Protein AF-A0A6J8A4T7-F1 (afdb_monomer)

Mean predicted aligned error: 8.92 Å

Foldseek 3Di:
DDPDDDPVVLVVADLPRLVVVCVVVVAASLVSNVSSCVNVPVVVLCVFPQNPFFLQNLLVLLCVQVVDPDPVSVLLSVLSNRNRPGSSSVSPDPALVSVCVRRHPDPVCSVSSRSSVVVVVVSRVVVVVVVPCDPPDDDDDD

Sequence (142 aa):
MFKYFDGEALFLYSDTGYRELESDLQIPIGLARKILLLRNYSEKYLKSRFQDWTTKTVGSFIRATVNISNEEIENICRLITEKYIDGIVFASYTNAKEMQNDIHERHEFGIIYRKVFARRDKLLEERFDHIQSGPENITRTD

Organism: Mytilus coruscus (NCBI:txid42192)

Secondary structure (DSSP, 8-state):
--S---TTGGGGS-TTTHHHHHHHHT--HHHHHHHHHHHTT-HHHHTSTTTT--HHHHHHHHHHHH----HHHHHHHHHHHHTT--HHHHHH-SSHHHHHHHH---GGGHHHHHHHHHHHHHHHHTTTTTTS----------

Solvent-accessible surface area (backbone atoms only — not comparable to full-atom values): 8301 Å² total; per-residue (Å²): 132,80,93,73,84,53,82,69,60,59,70,76,48,58,91,81,31,27,65,59,48,13,65,77,66,73,48,38,54,24,49,28,41,41,53,45,46,59,74,66,61,47,57,74,34,68,68,34,100,34,43,84,33,42,28,66,51,44,30,51,53,46,51,69,65,71,73,62,94,46,73,68,55,54,49,50,35,50,38,30,50,69,31,42,32,24,16,40,41,60,64,63,48,91,45,42,66,60,50,34,62,73,67,47,77,65,74,88,51,55,66,60,38,45,54,44,44,59,54,51,51,50,63,58,52,67,58,56,64,76,70,72,69,66,88,79,77,85,82,83,84,130

Structure (mmCIF, N/CA/C/O backbone):
data_AF-A0A6J8A4T7-F1
#
_entry.id   AF-A0A6J8A4T7-F1
#
loop_
_atom_site.group_PDB
_atom_site.id
_atom_site.type_symbol
_atom_site.label_atom_id
_atom_site.label_alt_id
_atom_site.label_comp_id
_atom_site.label_asym_id
_atom_site.label_entity_id
_atom_site.label_seq_id
_atom_site.pdbx_PDB_ins_code
_atom_site.Cartn_x
_atom_site.Cartn_y
_atom_site.Cartn_z
_atom_site.occupancy
_atom_site.B_iso_or_equiv
_atom_site.auth_seq_id
_atom_site.auth_comp_id
_atom_site.auth_asym_id
_atom_site.auth_atom_id
_atom_site.pdbx_PDB_model_num
ATOM 1 N N . MET A 1 1 ? 1.911 -1.725 -27.491 1.00 51.94 1 MET A N 1
ATOM 2 C CA . MET A 1 1 ? 1.843 -3.066 -26.872 1.00 51.94 1 MET A CA 1
ATOM 3 C C . MET A 1 1 ? 3.230 -3.685 -26.966 1.00 51.94 1 MET A C 1
ATOM 5 O O . MET A 1 1 ? 3.683 -3.949 -28.076 1.00 51.94 1 MET A O 1
ATOM 9 N N . PHE A 1 2 ? 3.943 -3.795 -25.841 1.00 52.25 2 PHE A N 1
ATOM 10 C CA . PHE A 1 2 ? 5.291 -4.371 -25.802 1.00 52.25 2 PHE A CA 1
ATOM 11 C C . PHE A 1 2 ? 5.222 -5.853 -26.192 1.00 52.25 2 PHE A C 1
ATOM 13 O O . PHE A 1 2 ? 4.446 -6.607 -25.614 1.00 52.25 2 PHE A O 1
ATOM 20 N N . LYS A 1 3 ? 5.995 -6.265 -27.206 1.00 54.56 3 LYS A N 1
ATOM 21 C CA . LYS A 1 3 ? 6.045 -7.668 -27.656 1.00 54.56 3 LYS A CA 1
ATOM 22 C C . LYS A 1 3 ? 6.801 -8.575 -26.676 1.00 54.56 3 LYS A C 1
ATOM 24 O O . LYS A 1 3 ? 6.543 -9.771 -26.677 1.00 54.56 3 LYS A O 1
ATOM 29 N N . TYR A 1 4 ? 7.671 -8.002 -25.840 1.00 62.84 4 TYR A N 1
ATOM 30 C CA . TYR A 1 4 ? 8.386 -8.663 -24.748 1.00 62.84 4 TYR A CA 1
ATOM 31 C C . TYR A 1 4 ? 8.640 -7.622 -23.651 1.00 62.84 4 TYR A C 1
ATOM 33 O O . TYR A 1 4 ? 9.153 -6.546 -23.950 1.00 62.84 4 TYR A O 1
ATOM 41 N N . PHE A 1 5 ? 8.219 -7.907 -22.419 1.00 71.56 5 PHE A N 1
ATOM 42 C CA . PHE A 1 5 ? 8.527 -7.089 -21.246 1.00 71.56 5 PHE A CA 1
ATOM 43 C C . PHE A 1 5 ? 9.571 -7.834 -20.420 1.00 71.56 5 PHE A C 1
ATOM 45 O O . PHE A 1 5 ? 9.295 -8.930 -19.929 1.00 71.56 5 PHE A O 1
ATOM 52 N N . ASP A 1 6 ? 10.769 -7.273 -20.312 1.00 78.00 6 ASP A N 1
ATOM 53 C CA . ASP A 1 6 ? 11.875 -7.828 -19.538 1.00 78.00 6 ASP A CA 1
ATOM 54 C C . ASP A 1 6 ? 12.305 -6.863 -18.420 1.00 78.00 6 ASP A C 1
ATOM 56 O O . ASP A 1 6 ? 11.689 -5.821 -18.185 1.00 78.00 6 ASP A O 1
ATOM 60 N N . GLY A 1 7 ? 13.350 -7.239 -17.679 1.00 77.50 7 GLY A N 1
ATOM 61 C CA . GLY A 1 7 ? 13.861 -6.424 -16.579 1.00 77.50 7 GLY A CA 1
ATOM 62 C C . GLY A 1 7 ? 14.422 -5.067 -17.018 1.00 77.50 7 GLY A C 1
ATOM 63 O O . GLY A 1 7 ? 14.436 -4.146 -16.206 1.00 77.50 7 GLY A O 1
ATOM 64 N N . GLU A 1 8 ? 14.845 -4.911 -18.275 1.00 84.00 8 GLU A N 1
ATOM 65 C CA . GLU A 1 8 ? 15.365 -3.641 -18.795 1.00 84.00 8 GLU A CA 1
ATOM 66 C C . GLU A 1 8 ? 14.228 -2.657 -19.077 1.00 84.00 8 GLU A C 1
ATOM 68 O O . GLU A 1 8 ? 14.338 -1.474 -18.748 1.00 84.00 8 GLU A O 1
ATOM 73 N N . ALA A 1 9 ? 13.089 -3.151 -19.577 1.00 85.62 9 ALA A N 1
ATOM 74 C CA . ALA A 1 9 ? 11.888 -2.343 -19.789 1.00 85.62 9 ALA A CA 1
ATOM 75 C C . ALA A 1 9 ? 11.393 -1.656 -18.500 1.00 85.62 9 ALA A C 1
ATOM 77 O O . ALA A 1 9 ? 10.792 -0.582 -18.562 1.00 85.62 9 ALA A O 1
ATOM 78 N N . LEU A 1 10 ? 11.702 -2.210 -17.319 1.00 85.38 10 LEU A N 1
ATOM 79 C CA . LEU A 1 10 ? 11.387 -1.575 -16.036 1.00 85.38 10 LEU A CA 1
ATOM 80 C C . LEU A 1 10 ? 12.069 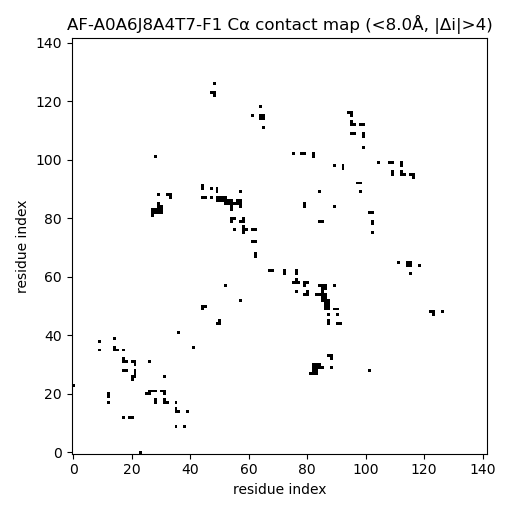-0.217 -15.855 1.00 85.38 10 LEU A C 1
ATOM 82 O O . LEU A 1 10 ? 11.518 0.623 -15.149 1.00 85.38 10 LEU A O 1
ATOM 86 N N . PHE A 1 11 ? 13.231 0.027 -16.464 1.00 88.19 11 PHE A N 1
ATOM 87 C CA . PHE A 1 11 ? 13.966 1.292 -16.338 1.00 88.19 11 PHE A CA 1
ATOM 88 C C . PHE A 1 11 ? 13.411 2.413 -17.228 1.00 88.19 11 PHE 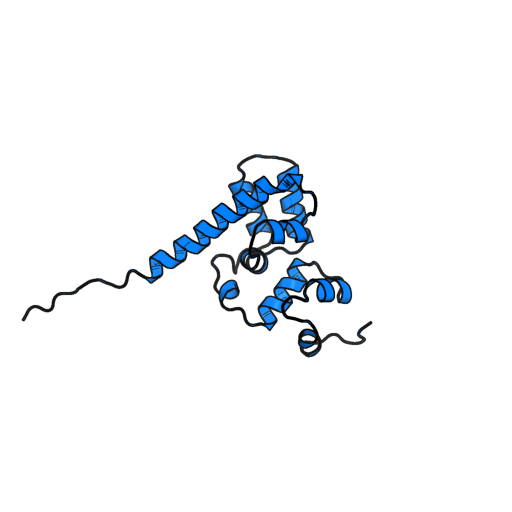A C 1
ATOM 90 O O . PHE A 1 11 ? 13.845 3.555 -17.106 1.00 88.19 11 PHE A O 1
ATOM 97 N N . LEU A 1 12 ? 12.422 2.113 -18.077 1.00 88.44 12 LEU A N 1
ATOM 98 C CA . LEU A 1 12 ? 11.690 3.124 -18.845 1.00 88.44 12 LEU A CA 1
ATOM 99 C C . LEU A 1 12 ? 10.686 3.901 -17.982 1.00 88.44 12 LEU A C 1
ATOM 101 O O . LEU A 1 12 ? 10.322 5.023 -18.325 1.00 88.44 12 LEU A O 1
ATOM 105 N N . TYR A 1 13 ? 10.253 3.327 -16.857 1.00 90.50 13 TYR A N 1
ATOM 106 C CA . TYR A 1 13 ? 9.326 3.975 -15.933 1.00 90.50 13 TYR A CA 1
ATOM 107 C C . TYR A 1 13 ? 10.079 4.870 -14.951 1.00 90.50 13 TYR A C 1
ATOM 109 O O . TYR A 1 13 ? 11.105 4.479 -14.390 1.00 90.50 13 TYR A O 1
ATOM 117 N N . SER A 1 14 ? 9.538 6.051 -14.660 1.00 90.50 14 SER A N 1
ATOM 118 C CA . SER A 1 14 ? 10.054 6.876 -13.562 1.00 90.50 14 SER A CA 1
ATOM 119 C C . SER A 1 14 ? 9.867 6.180 -12.206 1.00 90.50 14 SER A C 1
ATOM 121 O O . SER A 1 14 ? 9.065 5.257 -12.072 1.00 90.50 14 SER A O 1
ATOM 123 N N . ASP A 1 15 ? 10.578 6.625 -11.168 1.00 84.31 15 ASP A N 1
ATOM 124 C CA . ASP A 1 15 ? 10.451 6.079 -9.803 1.00 84.31 15 ASP A CA 1
ATOM 125 C C . ASP A 1 15 ? 9.022 6.143 -9.246 1.00 84.31 15 ASP A C 1
ATOM 127 O O . ASP A 1 15 ? 8.625 5.325 -8.417 1.00 84.31 15 ASP A O 1
ATOM 131 N N . THR A 1 16 ? 8.236 7.109 -9.717 1.00 86.25 16 THR A N 1
ATOM 132 C CA . THR A 1 16 ? 6.836 7.318 -9.339 1.00 86.25 16 THR A CA 1
ATOM 133 C C . THR A 1 16 ? 5.857 6.862 -10.425 1.00 86.25 16 THR A C 1
ATOM 135 O O . THR A 1 16 ? 4.646 6.991 -10.248 1.00 86.25 16 THR A O 1
ATOM 138 N N . GLY A 1 17 ? 6.352 6.267 -11.516 1.00 92.00 17 GLY A N 1
ATOM 139 C CA . GLY A 1 17 ? 5.595 5.827 -12.692 1.00 92.00 17 GLY A CA 1
ATOM 140 C C . GLY A 1 17 ? 4.791 4.539 -12.495 1.00 92.00 17 GLY A C 1
ATOM 141 O O . GLY A 1 17 ? 4.483 3.847 -13.461 1.00 92.00 17 GLY A O 1
ATOM 142 N N . TYR A 1 18 ? 4.437 4.178 -11.258 1.00 93.56 18 TYR A N 1
ATOM 143 C CA . TYR A 1 18 ? 3.741 2.917 -10.969 1.00 93.56 18 TYR A CA 1
ATOM 144 C C . TYR A 1 18 ? 2.333 2.858 -11.579 1.00 93.56 18 TYR A C 1
ATOM 146 O O . TYR A 1 18 ? 1.848 1.765 -11.837 1.00 93.56 18 TYR A O 1
ATOM 154 N N . ARG A 1 19 ? 1.677 3.999 -11.836 1.00 94.56 19 ARG A N 1
ATOM 155 C CA . ARG A 1 19 ? 0.363 4.044 -12.512 1.00 94.56 19 ARG A CA 1
ATOM 156 C C . ARG A 1 19 ? 0.467 3.762 -14.010 1.00 94.56 19 ARG A C 1
ATOM 158 O O . ARG A 1 19 ? -0.395 3.093 -14.568 1.00 94.56 19 ARG A O 1
ATOM 165 N N . GLU A 1 20 ? 1.533 4.239 -14.650 1.00 94.81 20 GLU A N 1
ATOM 166 C CA . GLU A 1 20 ? 1.835 3.908 -16.049 1.00 94.81 20 GLU A CA 1
ATOM 167 C C . GLU A 1 20 ? 2.146 2.415 -16.166 1.00 94.81 20 GLU A C 1
ATOM 169 O O . GLU A 1 20 ? 1.559 1.728 -16.993 1.00 94.81 20 GLU A O 1
ATOM 174 N N . LEU A 1 21 ? 2.968 1.889 -15.252 1.00 93.94 21 LEU A N 1
ATOM 175 C CA . LEU A 1 21 ? 3.278 0.462 -15.181 1.00 93.94 21 LEU A CA 1
ATOM 176 C C . LEU A 1 21 ? 2.029 -0.403 -14.921 1.00 93.94 21 LEU A C 1
ATOM 178 O O . LEU A 1 21 ? 1.860 -1.440 -15.559 1.00 93.94 21 LEU A O 1
ATOM 182 N N . GLU A 1 22 ? 1.150 0.019 -14.002 1.00 94.69 22 GLU A N 1
ATOM 183 C CA . GLU A 1 22 ? -0.150 -0.622 -13.739 1.00 94.69 22 GLU A CA 1
ATOM 184 C C . GLU A 1 22 ? -0.971 -0.733 -15.030 1.00 94.69 22 GLU A C 1
ATOM 186 O O . GLU A 1 22 ? -1.453 -1.814 -15.367 1.00 94.69 22 GLU A O 1
ATOM 191 N N . SER A 1 23 ? -1.083 0.374 -15.769 1.00 93.94 23 SER A N 1
ATOM 192 C CA . SER A 1 23 ? -1.834 0.451 -17.023 1.00 93.94 23 SER A CA 1
ATOM 193 C C . SER A 1 23 ? -1.204 -0.388 -18.135 1.00 93.94 23 SER A C 1
ATOM 195 O O . SER A 1 23 ? -1.906 -1.116 -18.835 1.00 93.94 23 SER A O 1
ATOM 197 N N . ASP A 1 24 ? 0.111 -0.318 -18.314 1.00 93.06 24 ASP A N 1
ATOM 198 C CA . ASP A 1 24 ? 0.794 -1.008 -19.408 1.00 93.06 24 ASP A CA 1
ATOM 199 C C . ASP A 1 24 ? 0.787 -2.5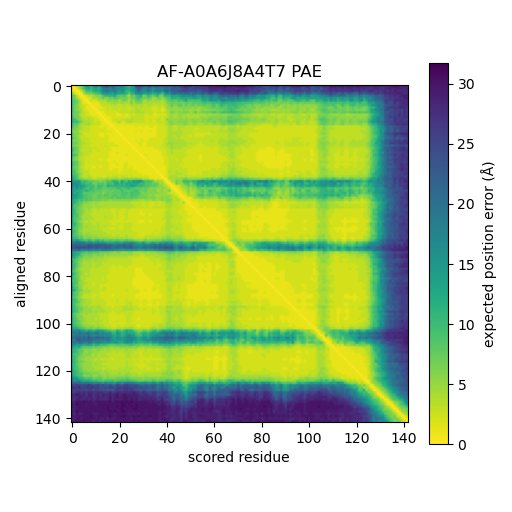28 -19.232 1.00 93.06 24 ASP A C 1
ATOM 201 O O . ASP A 1 24 ? 0.637 -3.266 -20.210 1.00 93.06 24 ASP A O 1
ATOM 205 N N . LEU A 1 25 ? 0.932 -2.996 -17.989 1.00 91.25 25 LEU A N 1
ATOM 206 C CA . LEU A 1 25 ? 1.003 -4.421 -17.665 1.00 91.25 25 LEU A CA 1
ATOM 207 C C . LEU A 1 25 ? -0.323 -5.024 -17.209 1.00 91.25 25 LEU A C 1
ATOM 209 O O . LEU A 1 25 ? -0.405 -6.245 -17.081 1.00 91.25 25 LEU A O 1
ATOM 213 N N . GLN A 1 26 ? -1.348 -4.202 -16.969 1.00 94.31 26 GLN A N 1
ATOM 214 C CA . GLN A 1 26 ? -2.652 -4.645 -16.465 1.00 94.31 26 GLN A CA 1
ATOM 215 C C . GLN A 1 26 ? -2.521 -5.451 -15.158 1.00 94.31 26 GLN A C 1
ATOM 217 O O . GLN A 1 26 ? -3.156 -6.488 -14.965 1.00 94.31 26 GLN A O 1
ATOM 222 N N . ILE A 1 27 ? -1.661 -4.973 -14.255 1.00 94.69 27 ILE A N 1
ATOM 223 C CA . ILE A 1 27 ? -1.410 -5.567 -12.932 1.00 94.69 27 ILE A CA 1
ATOM 224 C C . ILE A 1 27 ? -2.020 -4.704 -11.823 1.00 94.69 27 ILE A C 1
ATOM 226 O O . ILE A 1 27 ? -2.295 -3.535 -12.058 1.00 94.69 27 ILE A O 1
ATOM 230 N N . PRO A 1 28 ? -2.207 -5.214 -10.592 1.00 96.50 28 PRO A N 1
ATOM 231 C CA . PRO A 1 28 ? -2.668 -4.384 -9.481 1.00 96.50 28 PRO A CA 1
ATOM 232 C C . PRO A 1 28 ? -1.687 -3.255 -9.126 1.00 96.50 28 PRO A C 1
ATOM 234 O O . PRO A 1 28 ? -0.474 -3.473 -9.089 1.00 96.50 28 PRO A O 1
ATOM 237 N N . ILE A 1 29 ? -2.210 -2.080 -8.757 1.00 95.88 29 ILE A N 1
ATOM 238 C CA . ILE A 1 29 ? -1.402 -0.894 -8.411 1.00 95.88 29 ILE A CA 1
ATOM 239 C C . ILE A 1 29 ? -0.336 -1.149 -7.335 1.00 95.88 29 ILE A C 1
ATOM 241 O O . ILE A 1 29 ? 0.785 -0.649 -7.438 1.00 95.88 29 ILE A O 1
ATOM 245 N N . GLY A 1 30 ? -0.640 -1.962 -6.320 1.00 96.56 30 GLY A N 1
ATOM 246 C CA . GLY A 1 30 ? 0.317 -2.326 -5.280 1.00 96.56 30 GLY A CA 1
ATOM 247 C C . GLY A 1 30 ? 1.455 -3.185 -5.815 1.00 96.56 30 GLY A C 1
ATOM 248 O O . GLY A 1 30 ? 2.605 -2.987 -5.430 1.00 96.56 30 GLY A O 1
ATOM 249 N N . LEU A 1 31 ? 1.174 -4.076 -6.770 1.00 95.94 31 LEU A N 1
ATOM 250 C CA . LEU A 1 31 ? 2.212 -4.862 -7.429 1.00 95.94 31 LEU A CA 1
ATOM 251 C C . LEU A 1 31 ? 3.105 -3.968 -8.297 1.00 95.94 31 LEU A C 1
ATOM 253 O O . LEU A 1 31 ? 4.326 -4.083 -8.214 1.00 95.94 31 LEU A O 1
ATOM 257 N N . ALA A 1 32 ? 2.521 -3.031 -9.050 1.00 95.44 32 ALA A N 1
ATOM 258 C CA . ALA A 1 32 ? 3.281 -2.054 -9.829 1.00 95.44 32 ALA A CA 1
ATOM 259 C C . ALA A 1 32 ? 4.203 -1.203 -8.936 1.00 95.44 32 ALA A C 1
ATOM 261 O O . ALA A 1 32 ? 5.400 -1.088 -9.202 1.00 95.44 32 ALA A O 1
ATOM 262 N N . ARG A 1 33 ? 3.686 -0.687 -7.811 1.00 94.25 33 ARG A N 1
ATOM 263 C CA . ARG A 1 33 ? 4.500 0.009 -6.799 1.00 94.25 33 ARG A CA 1
ATOM 264 C C . ARG A 1 33 ? 5.628 -0.864 -6.278 1.00 94.25 33 ARG A C 1
ATOM 266 O O . ARG A 1 33 ? 6.772 -0.424 -6.243 1.00 94.25 33 ARG A O 1
ATOM 273 N N . LYS A 1 34 ? 5.319 -2.098 -5.873 1.00 93.75 34 LYS A N 1
ATOM 274 C CA . LYS A 1 34 ? 6.310 -3.027 -5.324 1.00 93.75 34 LYS A CA 1
ATOM 275 C C . LYS A 1 34 ? 7.447 -3.274 -6.308 1.00 93.75 34 LYS A C 1
ATOM 277 O O . LYS A 1 34 ? 8.603 -3.222 -5.904 1.00 93.75 34 LYS A O 1
ATOM 282 N N . ILE A 1 35 ? 7.132 -3.502 -7.581 1.00 93.00 35 ILE A N 1
ATOM 283 C CA . ILE A 1 35 ? 8.133 -3.705 -8.631 1.00 93.00 35 ILE A CA 1
ATOM 284 C C . ILE A 1 35 ? 9.090 -2.508 -8.701 1.00 93.00 35 ILE A C 1
ATOM 286 O O . ILE A 1 35 ? 10.303 -2.705 -8.645 1.00 93.00 35 ILE A O 1
ATOM 290 N N . LEU A 1 36 ? 8.571 -1.276 -8.743 1.00 91.94 36 LEU A N 1
ATOM 291 C CA . LEU A 1 36 ? 9.417 -0.078 -8.800 1.00 91.94 36 LEU A CA 1
ATOM 292 C C . LEU A 1 36 ? 10.222 0.147 -7.509 1.00 91.94 36 LEU A C 1
ATOM 294 O O . LEU A 1 36 ? 11.391 0.523 -7.570 1.00 91.94 36 LEU A O 1
ATOM 298 N N . LEU A 1 37 ? 9.649 -0.152 -6.339 1.00 90.44 37 LEU A N 1
ATOM 299 C CA . LEU A 1 37 ? 10.359 -0.076 -5.054 1.00 90.44 37 LEU A CA 1
ATOM 300 C C . LEU A 1 37 ? 11.538 -1.054 -4.979 1.00 90.44 37 LEU A C 1
ATOM 302 O O . LEU A 1 37 ? 12.598 -0.700 -4.458 1.00 90.44 37 LEU A O 1
ATOM 306 N N . LEU A 1 38 ? 11.349 -2.275 -5.491 1.00 88.94 38 LEU A N 1
ATOM 307 C CA . LEU A 1 38 ? 12.384 -3.307 -5.540 1.00 88.94 38 LEU A CA 1
ATOM 308 C C . LEU A 1 38 ? 13.459 -2.976 -6.577 1.00 88.94 38 LEU A C 1
ATOM 310 O O . LEU A 1 38 ? 14.641 -3.107 -6.269 1.00 88.94 38 LEU A O 1
ATOM 314 N N . ARG A 1 39 ? 13.066 -2.484 -7.760 1.00 89.44 39 ARG A N 1
ATOM 315 C CA . ARG A 1 39 ? 13.993 -1.996 -8.795 1.00 89.44 39 ARG A CA 1
ATOM 316 C C . ARG A 1 39 ? 14.923 -0.915 -8.245 1.00 89.44 39 ARG A C 1
ATOM 318 O O . ARG A 1 39 ? 16.120 -0.942 -8.501 1.00 89.44 39 ARG A O 1
ATOM 325 N N . ASN A 1 40 ? 14.374 0.011 -7.463 1.00 83.50 40 ASN A N 1
ATOM 326 C CA . ASN A 1 40 ? 15.118 1.136 -6.900 1.00 83.50 40 ASN A CA 1
ATOM 327 C C . ASN A 1 40 ? 15.926 0.781 -5.641 1.00 83.50 40 ASN A C 1
ATOM 329 O O . ASN A 1 40 ? 16.491 1.681 -5.023 1.00 83.50 40 ASN A O 1
ATOM 333 N N . TYR A 1 41 ? 15.959 -0.494 -5.228 1.00 73.44 41 TYR A N 1
ATOM 334 C CA . TYR A 1 41 ? 16.664 -0.964 -4.029 1.00 73.44 41 TYR A CA 1
ATOM 335 C C . TYR A 1 41 ? 16.400 -0.101 -2.789 1.00 73.44 41 TYR A C 1
ATOM 337 O O . TYR A 1 41 ? 17.316 0.240 -2.041 1.00 73.44 41 TYR A O 1
ATOM 345 N N . SER A 1 42 ? 15.141 0.274 -2.542 1.00 69.94 42 SER A N 1
ATOM 346 C CA . SER A 1 42 ? 14.826 1.088 -1.369 1.00 69.94 42 SER A CA 1
ATOM 347 C C . SER A 1 42 ? 14.939 0.249 -0.089 1.00 69.94 42 SER A C 1
ATOM 349 O O . SER A 1 42 ? 13.958 -0.306 0.419 1.00 69.94 42 SER A O 1
ATOM 351 N N . GLU A 1 43 ? 16.163 0.153 0.446 1.00 69.94 43 GLU A N 1
ATOM 352 C CA . GLU A 1 43 ? 16.495 -0.635 1.638 1.00 69.94 43 GLU A CA 1
ATOM 353 C C . GLU A 1 43 ? 15.613 -0.272 2.837 1.00 69.94 43 GLU A C 1
ATOM 355 O O . GLU A 1 43 ? 15.326 -1.121 3.678 1.00 69.94 43 GLU A O 1
ATOM 360 N N . LYS A 1 44 ? 15.137 0.978 2.892 1.00 71.31 44 LYS A N 1
ATOM 361 C CA . LYS A 1 44 ? 14.235 1.485 3.930 1.00 71.31 44 LYS A CA 1
ATOM 362 C C . LYS A 1 44 ? 12.973 0.626 4.079 1.00 71.31 44 LYS A C 1
ATOM 364 O O . LYS A 1 44 ? 12.557 0.354 5.204 1.00 71.31 44 LYS A O 1
ATOM 369 N N . TYR A 1 45 ? 12.364 0.201 2.971 1.00 71.75 45 TYR A N 1
ATOM 370 C CA . TYR A 1 45 ? 11.116 -0.574 2.998 1.00 71.75 45 TYR A CA 1
ATOM 371 C C . TYR A 1 45 ? 11.380 -2.074 3.067 1.00 71.75 45 TYR A C 1
ATOM 373 O O . TYR A 1 45 ? 10.668 -2.789 3.774 1.00 71.75 45 TYR A O 1
ATOM 381 N N . LEU A 1 46 ? 12.454 -2.518 2.409 1.00 70.56 46 LEU A N 1
ATOM 382 C CA . LEU A 1 46 ? 12.932 -3.896 2.455 1.00 70.56 46 LEU A CA 1
ATOM 383 C C . LEU A 1 46 ? 13.389 -4.329 3.838 1.00 70.56 46 LEU A C 1
ATOM 385 O O . LEU A 1 46 ? 13.275 -5.501 4.140 1.00 70.56 46 LEU A O 1
ATOM 389 N N . LYS A 1 47 ? 13.885 -3.405 4.664 1.00 75.50 47 LYS A N 1
ATOM 390 C CA . LYS A 1 47 ? 14.251 -3.672 6.056 1.00 75.50 47 LYS A CA 1
ATOM 391 C C . LYS A 1 47 ? 13.144 -3.282 7.024 1.00 75.50 47 LYS A C 1
ATOM 393 O O . LYS A 1 47 ? 13.394 -3.315 8.222 1.00 75.50 47 LYS A O 1
ATOM 398 N N . SER A 1 48 ? 11.967 -2.841 6.569 1.00 79.81 48 SER A N 1
ATOM 399 C CA . SER A 1 48 ? 10.908 -2.357 7.464 1.00 79.81 48 SER A CA 1
ATOM 400 C C . SER A 1 48 ? 10.329 -3.483 8.330 1.00 79.81 48 SER A C 1
ATOM 402 O O . SER A 1 48 ? 10.364 -4.654 7.960 1.00 79.81 48 SER A O 1
ATOM 404 N N . ARG A 1 49 ? 9.713 -3.133 9.469 1.00 85.62 49 ARG A N 1
ATOM 405 C CA . ARG A 1 49 ? 8.989 -4.099 10.327 1.00 85.62 49 ARG A CA 1
ATOM 406 C C . ARG A 1 49 ? 7.838 -4.805 9.592 1.00 85.62 49 ARG A C 1
ATOM 408 O O . ARG A 1 49 ? 7.325 -5.813 10.068 1.00 85.62 49 ARG A O 1
ATOM 415 N N . PHE A 1 50 ? 7.432 -4.263 8.447 1.00 90.50 50 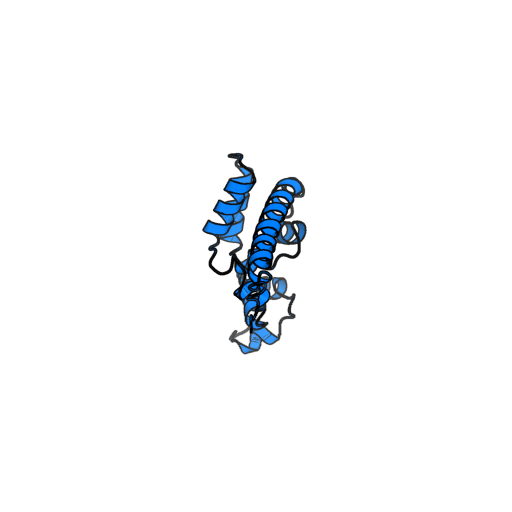PHE A N 1
ATOM 416 C CA . PHE A 1 50 ? 6.339 -4.759 7.630 1.00 90.50 50 PHE A CA 1
ATOM 417 C C . PHE A 1 50 ? 6.817 -5.616 6.451 1.00 90.50 50 PHE A C 1
ATOM 419 O O . PHE A 1 50 ? 5.967 -6.129 5.742 1.00 90.50 50 PHE A O 1
ATOM 426 N N . GLN A 1 51 ? 8.126 -5.801 6.225 1.00 89.69 51 GLN A N 1
ATOM 427 C CA . GLN A 1 51 ? 8.661 -6.460 5.017 1.00 89.69 51 GLN A CA 1
ATOM 428 C C . GLN A 1 51 ? 7.985 -7.816 4.698 1.00 89.69 51 GLN A C 1
ATOM 430 O O . GLN A 1 51 ? 7.703 -8.107 3.539 1.00 89.69 51 GLN A O 1
ATOM 435 N N . ASP A 1 52 ? 7.656 -8.597 5.736 1.00 92.69 52 ASP A N 1
ATOM 436 C CA . ASP A 1 52 ? 7.093 -9.951 5.631 1.00 92.69 52 ASP A CA 1
ATOM 437 C C . ASP A 1 52 ? 5.558 -9.974 5.738 1.00 92.69 52 ASP A C 1
ATOM 439 O O . ASP A 1 52 ? 4.929 -11.035 5.768 1.00 92.69 52 ASP A O 1
ATOM 443 N N . TRP A 1 53 ? 4.913 -8.809 5.839 1.00 96.12 53 TRP A N 1
ATOM 444 C CA . TRP A 1 53 ? 3.461 -8.748 5.940 1.00 96.12 53 TRP A CA 1
ATOM 445 C C . TRP A 1 53 ? 2.827 -9.033 4.585 1.00 96.12 53 TRP A C 1
ATOM 447 O O . TRP A 1 53 ? 3.035 -8.325 3.604 1.00 96.12 53 TRP A O 1
ATOM 457 N N . THR A 1 54 ? 1.971 -10.047 4.559 1.00 97.31 54 THR A N 1
ATOM 458 C CA . THR A 1 54 ? 1.099 -10.328 3.416 1.00 97.31 54 THR A CA 1
ATOM 459 C C . THR A 1 54 ? -0.041 -9.307 3.334 1.00 97.31 54 THR A C 1
ATOM 461 O O . THR A 1 54 ? -0.344 -8.626 4.317 1.00 97.31 54 THR A O 1
ATOM 464 N N . THR A 1 55 ? -0.759 -9.261 2.208 1.00 97.50 55 THR A N 1
ATOM 465 C CA . THR A 1 55 ? -2.012 -8.486 2.082 1.00 97.50 55 THR A CA 1
ATOM 466 C C . THR A 1 55 ? -3.022 -8.840 3.184 1.00 97.50 55 THR A C 1
ATOM 468 O O . THR A 1 55 ? -3.673 -7.961 3.749 1.00 97.50 55 THR A O 1
ATOM 471 N N . LYS A 1 56 ? -3.093 -10.121 3.578 1.00 96.88 56 LYS A N 1
ATOM 472 C CA . LYS A 1 56 ? -3.922 -10.590 4.702 1.00 96.88 56 LYS A CA 1
ATOM 473 C C . LYS A 1 56 ? -3.452 -10.013 6.035 1.00 96.88 56 LYS A C 1
ATOM 475 O O . LYS A 1 56 ? -4.281 -9.589 6.835 1.00 96.88 56 LYS A O 1
ATOM 480 N N . THR A 1 57 ? -2.140 -9.976 6.268 1.00 97.12 57 THR A N 1
ATOM 481 C CA . THR A 1 57 ? -1.549 -9.403 7.487 1.00 97.12 57 THR A CA 1
ATOM 482 C C . THR A 1 57 ? -1.856 -7.909 7.591 1.00 97.12 57 THR A C 1
ATOM 484 O O . THR A 1 57 ? -2.284 -7.453 8.651 1.00 97.12 57 THR A O 1
ATOM 487 N N . VAL A 1 58 ? -1.732 -7.163 6.486 1.00 96.56 58 VAL A N 1
ATOM 488 C CA . VAL A 1 58 ? -2.120 -5.743 6.418 1.00 96.56 58 VAL A CA 1
ATOM 489 C C . VAL A 1 58 ? -3.617 -5.573 6.708 1.00 96.56 58 VAL A C 1
ATOM 491 O O . VAL A 1 58 ? -3.989 -4.747 7.539 1.00 96.56 58 VAL A O 1
ATOM 494 N N . GLY A 1 59 ? -4.487 -6.389 6.106 1.00 94.75 59 GLY A N 1
ATOM 495 C CA . GLY A 1 59 ? -5.929 -6.354 6.384 1.00 94.75 59 GLY A CA 1
ATOM 496 C C . GLY A 1 59 ? -6.263 -6.615 7.859 1.00 94.75 59 GLY A C 1
ATOM 497 O O . GLY A 1 59 ? -7.017 -5.864 8.476 1.00 94.75 59 GLY A O 1
ATOM 498 N N . SER A 1 60 ? -5.649 -7.631 8.472 1.00 94.50 60 SER A N 1
ATOM 499 C CA . SER A 1 60 ? -5.803 -7.918 9.906 1.00 94.50 60 SER A CA 1
ATOM 500 C C . SER A 1 60 ? -5.323 -6.765 10.788 1.00 94.50 60 SER A C 1
ATOM 502 O O . SER A 1 60 ? -5.983 -6.433 11.773 1.00 94.50 60 SER A O 1
ATOM 504 N N . PHE A 1 61 ? -4.217 -6.112 10.419 1.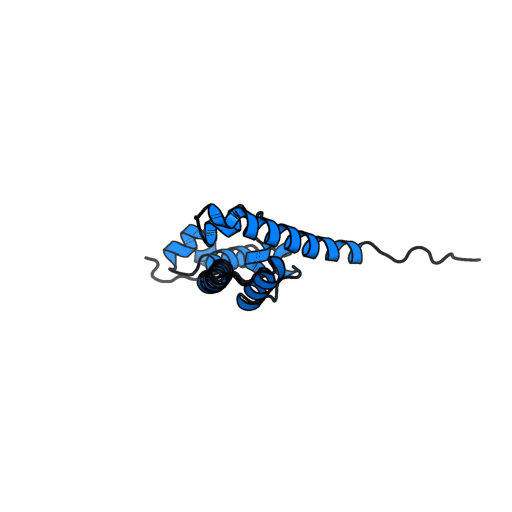00 94.88 61 PHE A N 1
ATOM 505 C CA . PHE A 1 61 ? -3.741 -4.916 11.108 1.00 94.88 61 PHE A CA 1
ATOM 506 C C . PHE A 1 61 ? -4.768 -3.780 11.054 1.00 94.88 61 PHE A C 1
ATOM 508 O O . PHE A 1 61 ? -5.027 -3.138 12.075 1.00 94.88 61 PHE A O 1
ATOM 515 N N . ILE A 1 62 ? -5.395 -3.549 9.897 1.00 92.62 62 ILE A N 1
ATOM 516 C CA . ILE A 1 62 ? -6.444 -2.534 9.771 1.00 92.62 62 ILE A CA 1
ATOM 517 C C . ILE A 1 62 ? -7.624 -2.875 10.670 1.00 92.62 62 ILE A C 1
ATOM 519 O O . ILE A 1 62 ? -7.961 -2.042 11.510 1.00 92.62 62 ILE A O 1
ATOM 523 N N . ARG A 1 63 ? -8.182 -4.093 10.587 1.00 91.69 63 ARG A N 1
ATOM 524 C CA . ARG A 1 63 ? -9.292 -4.540 11.456 1.00 91.69 63 ARG A CA 1
ATOM 525 C C . ARG A 1 63 ? -8.994 -4.294 12.933 1.00 91.69 63 ARG A C 1
ATOM 527 O O . ARG A 1 63 ? -9.783 -3.667 13.638 1.00 91.69 63 ARG A O 1
ATOM 534 N N . ALA A 1 64 ? -7.809 -4.708 13.376 1.00 91.19 64 ALA A N 1
ATOM 535 C CA . ALA A 1 64 ? -7.371 -4.550 14.757 1.00 91.19 64 ALA A CA 1
ATOM 536 C C . ALA A 1 64 ? -7.162 -3.085 15.177 1.00 91.19 64 ALA A C 1
ATOM 538 O O . ALA A 1 64 ? -7.061 -2.805 16.368 1.00 91.19 64 ALA A O 1
ATOM 539 N N . THR A 1 65 ? -7.010 -2.151 14.236 1.00 91.19 65 THR A N 1
ATOM 540 C CA . THR A 1 65 ? -6.735 -0.734 14.533 1.00 91.19 65 THR A CA 1
ATOM 541 C C . THR A 1 65 ? -8.000 0.076 14.731 1.00 91.19 65 THR A C 1
ATOM 543 O O . THR A 1 65 ? -8.041 0.964 15.579 1.00 91.19 65 THR A O 1
ATOM 546 N N . VAL A 1 66 ? -9.038 -0.214 13.957 1.00 85.44 66 VAL A N 1
ATOM 547 C CA . VAL A 1 66 ? -10.295 0.533 14.034 1.00 85.44 66 VAL A CA 1
ATOM 548 C C . VAL A 1 66 ? -11.276 -0.042 15.051 1.00 85.44 66 VAL A C 1
ATOM 550 O O . VAL A 1 66 ? -12.160 0.697 15.468 1.00 85.44 66 VAL A O 1
ATOM 553 N N . ASN A 1 67 ? -11.072 -1.286 15.508 1.00 70.69 67 ASN A N 1
ATOM 554 C CA . ASN A 1 67 ? -11.805 -1.942 16.603 1.00 70.69 67 ASN A CA 1
ATOM 555 C C . ASN A 1 67 ? -13.341 -1.838 16.495 1.00 70.69 67 ASN A C 1
ATOM 557 O O . ASN A 1 67 ? -14.042 -1.660 17.489 1.00 70.69 67 ASN A O 1
ATOM 561 N N . ILE A 1 68 ? -13.856 -1.909 15.267 1.00 66.25 68 ILE A N 1
ATOM 562 C CA . ILE A 1 68 ? -15.284 -1.931 14.946 1.00 66.25 68 ILE A CA 1
ATOM 563 C C . ILE A 1 68 ? -15.460 -3.024 13.888 1.00 66.25 68 ILE A C 1
ATOM 565 O O . ILE A 1 68 ? -14.657 -3.111 12.964 1.00 66.25 68 ILE A O 1
ATOM 569 N N . SER A 1 69 ? -16.476 -3.875 14.023 1.00 63.94 69 SER A N 1
ATOM 570 C CA . SER A 1 69 ? -16.897 -4.755 12.928 1.00 63.94 69 SER A CA 1
ATOM 571 C C . SER A 1 69 ? -17.829 -3.948 12.031 1.00 63.94 69 SER A C 1
ATOM 573 O O . SER A 1 69 ? -18.937 -3.612 12.444 1.00 63.94 69 SER A O 1
ATOM 575 N N . ASN A 1 70 ? -17.347 -3.546 10.858 1.00 75.56 70 ASN A N 1
ATOM 576 C CA . ASN A 1 70 ? -18.083 -2.706 9.918 1.00 75.56 70 ASN A CA 1
ATOM 577 C C . ASN A 1 70 ? -17.863 -3.247 8.502 1.00 75.56 70 ASN A C 1
ATOM 579 O O . ASN A 1 70 ? -16.729 -3.554 8.128 1.00 75.56 70 ASN A O 1
ATOM 583 N N . GLU A 1 71 ? -18.937 -3.338 7.722 1.00 84.88 71 GLU A N 1
ATOM 584 C CA . GLU A 1 71 ? -18.916 -3.684 6.297 1.00 84.88 71 GLU A CA 1
ATOM 585 C C . GLU A 1 71 ? -17.885 -2.846 5.523 1.00 84.88 71 GLU A C 1
ATOM 587 O O . GLU A 1 71 ? -17.176 -3.352 4.655 1.00 84.88 71 GLU A O 1
ATOM 592 N N . GLU A 1 72 ? -17.707 -1.586 5.917 1.00 82.62 72 GLU A N 1
ATOM 593 C CA . GLU A 1 72 ? -16.704 -0.681 5.357 1.00 82.62 72 GLU A CA 1
ATOM 594 C C . GLU A 1 72 ? -15.268 -1.189 5.546 1.00 82.62 72 GLU A C 1
ATOM 596 O O . GLU A 1 72 ? -14.436 -1.090 4.642 1.00 82.62 72 GLU A O 1
ATOM 601 N N . ILE A 1 73 ? -14.958 -1.759 6.711 1.00 88.31 73 ILE A N 1
ATOM 602 C CA . ILE A 1 73 ? -13.622 -2.277 7.025 1.00 88.31 73 ILE A CA 1
ATOM 603 C C . ILE A 1 73 ? -13.366 -3.555 6.240 1.00 88.31 73 ILE A C 1
ATOM 605 O O . ILE A 1 73 ? -12.266 -3.743 5.716 1.00 88.31 73 ILE A O 1
ATOM 609 N N . GLU A 1 74 ? -14.378 -4.410 6.122 1.00 90.25 74 GLU A N 1
ATOM 610 C CA . GLU A 1 74 ? -14.293 -5.607 5.290 1.00 90.25 74 GLU A CA 1
ATOM 611 C C . GLU A 1 74 ? -14.095 -5.242 3.818 1.00 90.25 74 GLU A C 1
ATOM 613 O O . GLU A 1 74 ? -13.242 -5.831 3.150 1.00 90.25 74 GLU A O 1
ATOM 618 N N . ASN A 1 75 ? -14.774 -4.200 3.333 1.00 88.88 75 ASN A N 1
ATOM 619 C CA . ASN A 1 75 ? -14.557 -3.671 1.993 1.00 88.88 75 ASN A CA 1
ATOM 620 C C . ASN A 1 75 ? -13.123 -3.146 1.800 1.00 88.88 75 ASN A C 1
ATOM 622 O O . ASN A 1 75 ? -12.481 -3.480 0.806 1.00 88.88 75 ASN A O 1
ATOM 626 N N . ILE A 1 76 ? -12.573 -2.395 2.762 1.00 90.69 76 ILE A N 1
ATOM 627 C CA . ILE A 1 76 ? -11.169 -1.950 2.722 1.00 90.69 76 ILE A CA 1
ATOM 628 C C . ILE A 1 76 ? -10.213 -3.153 2.700 1.00 90.69 76 ILE A C 1
ATOM 630 O O . ILE A 1 76 ? -9.283 -3.186 1.896 1.00 90.69 76 ILE A O 1
ATOM 634 N N . CYS A 1 77 ? -10.443 -4.169 3.534 1.00 92.06 77 CYS A N 1
ATOM 635 C CA . CYS A 1 77 ? -9.604 -5.371 3.584 1.00 92.06 77 CYS A CA 1
ATOM 636 C C . CYS A 1 77 ? -9.662 -6.185 2.282 1.00 92.06 77 CYS A C 1
ATOM 638 O O . CYS A 1 77 ? -8.641 -6.721 1.834 1.00 92.06 77 CYS A O 1
ATOM 640 N N . ARG A 1 78 ? -10.838 -6.252 1.649 1.00 93.94 78 ARG A N 1
ATOM 641 C CA . ARG A 1 78 ? -11.012 -6.833 0.315 1.00 93.94 78 ARG A CA 1
ATOM 642 C C . ARG A 1 78 ? -10.198 -6.055 -0.720 1.00 93.94 78 ARG A C 1
ATOM 644 O O . ARG A 1 78 ? -9.387 -6.656 -1.420 1.00 93.94 78 ARG A O 1
ATOM 651 N N . LEU A 1 79 ? -10.333 -4.728 -0.754 1.00 93.69 79 LEU A N 1
ATOM 652 C CA . LEU A 1 79 ? -9.612 -3.871 -1.701 1.00 93.69 79 LEU A CA 1
ATOM 653 C C . LEU A 1 79 ? -8.089 -3.935 -1.517 1.00 93.69 79 LEU A C 1
ATOM 655 O O . LEU A 1 79 ? -7.362 -3.936 -2.501 1.00 93.69 79 LEU A O 1
ATOM 659 N N . ILE A 1 80 ? -7.585 -4.066 -0.288 1.00 95.12 80 ILE A N 1
ATOM 660 C CA . ILE A 1 80 ? -6.154 -4.302 -0.006 1.00 95.12 80 ILE A CA 1
ATOM 661 C C . ILE A 1 80 ? -5.647 -5.567 -0.684 1.00 95.12 80 ILE A C 1
ATOM 663 O O . ILE A 1 80 ? -4.541 -5.588 -1.223 1.00 95.12 80 ILE A O 1
ATOM 667 N N . THR A 1 81 ? -6.460 -6.620 -0.667 1.00 95.81 81 THR A N 1
ATOM 668 C CA . THR A 1 81 ? -6.120 -7.886 -1.314 1.00 95.81 81 THR A CA 1
ATOM 669 C C . THR A 1 81 ? -6.151 -7.735 -2.833 1.00 95.81 81 THR A C 1
ATOM 671 O O . THR A 1 81 ? -5.188 -8.111 -3.495 1.00 95.81 81 THR A O 1
ATOM 674 N N . GLU A 1 82 ? -7.204 -7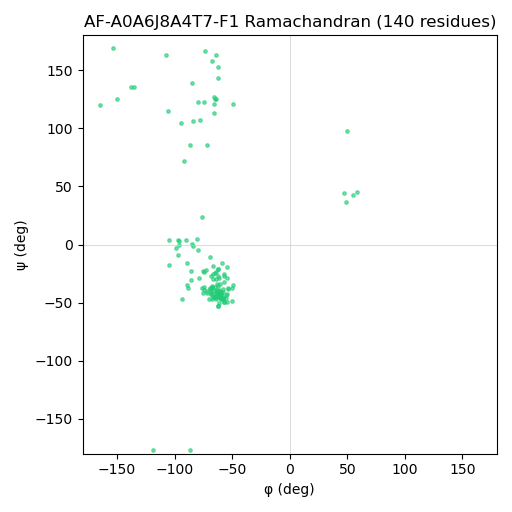.124 -3.380 1.00 95.56 82 GLU A N 1
ATOM 675 C CA . GLU A 1 82 ? -7.374 -6.904 -4.825 1.00 95.56 82 GLU A CA 1
ATOM 676 C C . GLU A 1 82 ? -6.305 -5.984 -5.419 1.00 95.56 82 GLU A C 1
ATOM 678 O O . GLU A 1 82 ? -5.806 -6.229 -6.514 1.00 95.56 82 GLU A O 1
ATOM 683 N N . LYS A 1 83 ? -5.917 -4.939 -4.683 1.00 96.19 83 LYS A N 1
ATOM 684 C CA . LYS A 1 83 ? -4.891 -3.975 -5.088 1.00 96.19 83 LYS A CA 1
ATOM 685 C C . LYS A 1 83 ? -3.468 -4.427 -4.764 1.00 96.19 83 LYS A C 1
ATOM 687 O O . LYS A 1 83 ? -2.534 -3.707 -5.098 1.00 96.19 83 LYS A O 1
ATOM 692 N N . TYR A 1 84 ? -3.285 -5.608 -4.171 1.00 97.31 84 TYR A N 1
ATOM 693 C CA . TYR A 1 84 ? -1.981 -6.164 -3.798 1.00 97.31 84 TYR A CA 1
ATOM 694 C C . TYR A 1 84 ? -1.181 -5.258 -2.839 1.00 97.31 84 TYR A C 1
ATOM 696 O O . TYR A 1 84 ? 0.010 -5.009 -3.017 1.00 97.31 84 TYR A O 1
ATOM 704 N N . ILE A 1 85 ? -1.845 -4.735 -1.806 1.00 97.12 85 ILE A N 1
ATOM 705 C CA . ILE A 1 85 ? -1.208 -3.889 -0.791 1.00 97.12 85 ILE A CA 1
ATOM 706 C C . ILE A 1 85 ? -0.619 -4.774 0.312 1.00 97.12 85 ILE A C 1
ATOM 708 O O . ILE A 1 85 ? -1.271 -5.078 1.312 1.00 97.12 85 ILE A O 1
ATOM 712 N N . ASP A 1 86 ? 0.608 -5.244 0.098 1.00 96.50 86 ASP A N 1
ATOM 713 C CA . ASP A 1 86 ? 1.384 -5.969 1.105 1.00 96.50 86 ASP A CA 1
ATOM 714 C C . ASP A 1 86 ? 2.173 -5.014 2.012 1.00 96.50 86 ASP A C 1
ATOM 716 O O . ASP A 1 86 ? 2.057 -3.794 1.914 1.00 96.50 86 ASP A O 1
ATOM 720 N N . GLY A 1 87 ? 2.963 -5.557 2.932 1.00 95.38 87 GLY A N 1
ATOM 721 C CA . GLY A 1 87 ? 3.698 -4.761 3.902 1.00 95.38 87 GLY A CA 1
ATOM 722 C C . GLY A 1 87 ? 4.746 -3.817 3.323 1.00 95.38 87 GLY A C 1
ATOM 723 O O . GLY A 1 87 ? 4.913 -2.720 3.851 1.00 95.38 87 GLY A O 1
ATOM 724 N N . ILE A 1 88 ? 5.411 -4.190 2.225 1.00 93.62 88 ILE A N 1
ATOM 725 C CA . ILE A 1 88 ? 6.390 -3.322 1.553 1.00 93.62 88 ILE A CA 1
ATOM 726 C C . ILE A 1 88 ? 5.660 -2.127 0.940 1.00 93.62 88 ILE A C 1
ATOM 728 O O . ILE A 1 88 ? 6.059 -0.980 1.146 1.00 93.62 88 ILE A O 1
ATOM 732 N N . VAL A 1 89 ? 4.554 -2.386 0.238 1.00 95.12 89 VAL A N 1
ATOM 733 C CA . VAL A 1 89 ? 3.720 -1.330 -0.351 1.00 95.12 89 VAL A CA 1
ATOM 734 C C . VAL A 1 89 ? 3.122 -0.454 0.750 1.00 95.12 89 VAL A C 1
ATOM 736 O O . VAL A 1 89 ? 3.207 0.770 0.684 1.00 95.12 89 VAL A O 1
ATOM 739 N N . PHE A 1 90 ? 2.596 -1.063 1.811 1.00 95.31 90 PHE A N 1
ATOM 740 C CA . PHE A 1 90 ? 2.018 -0.365 2.955 1.00 95.31 90 PHE A CA 1
ATOM 741 C C . PHE A 1 90 ? 3.025 0.558 3.663 1.00 95.31 90 PHE A C 1
ATOM 743 O O . PHE A 1 90 ? 2.693 1.694 4.019 1.00 95.31 90 PHE A O 1
ATOM 750 N N . ALA A 1 91 ? 4.265 0.092 3.831 1.00 92.19 91 ALA A N 1
ATOM 751 C CA . ALA A 1 91 ? 5.364 0.872 4.393 1.00 92.19 91 ALA A CA 1
ATOM 752 C C . ALA A 1 91 ? 5.785 2.041 3.490 1.00 92.19 91 ALA A C 1
ATOM 754 O O . ALA A 1 91 ? 6.264 3.055 3.996 1.00 92.19 91 ALA A O 1
ATOM 755 N N . SER A 1 92 ? 5.620 1.895 2.171 1.00 91.38 92 SER A N 1
ATOM 756 C CA . SER A 1 92 ? 6.034 2.896 1.182 1.00 91.38 92 SER A CA 1
ATOM 757 C C . SER A 1 92 ? 5.136 4.126 1.116 1.00 91.38 92 SER A C 1
ATOM 759 O O . SER A 1 92 ? 5.596 5.186 0.698 1.00 91.38 92 SER A O 1
ATOM 761 N N . TYR A 1 93 ? 3.874 4.013 1.541 1.00 92.94 93 TYR A N 1
ATOM 762 C CA . TYR A 1 93 ? 2.955 5.144 1.516 1.00 92.94 93 TYR A CA 1
ATOM 763 C C . TYR A 1 93 ? 3.433 6.259 2.443 1.00 92.94 93 TYR A C 1
ATOM 765 O O . TYR A 1 93 ? 3.595 6.062 3.650 1.00 92.94 93 TYR A O 1
ATOM 773 N N . THR A 1 94 ? 3.569 7.464 1.902 1.00 90.38 94 THR A N 1
ATOM 774 C CA . THR A 1 94 ? 4.015 8.634 2.663 1.00 90.38 94 THR A CA 1
ATOM 775 C C . THR A 1 94 ? 2.957 9.055 3.673 1.00 90.38 94 THR A C 1
ATOM 777 O O . THR A 1 94 ? 3.274 9.450 4.791 1.00 90.38 94 THR A O 1
ATOM 780 N N . ASN A 1 95 ? 1.682 8.970 3.293 1.00 91.88 95 ASN A N 1
ATOM 781 C CA . ASN A 1 95 ? 0.573 9.392 4.137 1.00 91.88 95 ASN A CA 1
ATOM 782 C C . ASN A 1 95 ? -0.730 8.650 3.807 1.00 91.88 95 ASN A C 1
ATOM 784 O O . ASN A 1 95 ? -0.862 7.969 2.789 1.00 91.88 95 ASN A O 1
ATOM 788 N N . ALA A 1 96 ? -1.709 8.832 4.691 1.00 91.94 96 ALA A N 1
ATOM 789 C CA . ALA A 1 96 ? -3.002 8.165 4.618 1.00 91.94 96 ALA A CA 1
ATOM 790 C C . ALA A 1 96 ? -3.772 8.482 3.325 1.00 91.94 96 ALA A C 1
ATOM 792 O O . ALA A 1 96 ? -4.468 7.619 2.799 1.00 91.94 96 ALA A O 1
ATOM 793 N N . LYS A 1 97 ? -3.624 9.708 2.802 1.00 91.69 97 LYS A N 1
ATOM 794 C CA . LYS A 1 97 ? -4.285 10.157 1.570 1.00 91.69 97 LYS A CA 1
ATOM 795 C C . LYS A 1 97 ? -3.740 9.422 0.348 1.00 91.69 97 LYS A C 1
ATOM 797 O O . LYS A 1 97 ? -4.498 9.090 -0.551 1.00 91.69 97 LYS A O 1
ATOM 802 N N . GLU A 1 98 ? -2.443 9.144 0.324 1.00 91.94 98 GLU A N 1
ATOM 803 C CA . GLU A 1 98 ? -1.815 8.399 -0.762 1.00 91.94 98 GLU A CA 1
ATOM 804 C C . GLU A 1 98 ? -2.347 6.960 -0.842 1.00 91.94 98 GLU A C 1
ATOM 806 O O . GLU A 1 98 ? -2.764 6.520 -1.910 1.00 91.94 98 GLU A O 1
ATOM 811 N N . MET A 1 99 ? -2.423 6.263 0.298 1.00 93.19 99 MET A N 1
ATOM 812 C CA . MET A 1 99 ? -3.027 4.925 0.360 1.00 93.19 99 MET A CA 1
ATOM 813 C C . MET A 1 99 ? -4.515 4.963 0.009 1.00 93.19 99 MET A C 1
ATOM 815 O O . MET A 1 99 ? -4.998 4.107 -0.727 1.00 93.19 99 MET A O 1
ATOM 819 N N . GLN A 1 100 ? -5.239 5.972 0.499 1.00 91.62 100 GLN A N 1
ATOM 820 C CA . GLN A 1 100 ? -6.643 6.162 0.159 1.00 91.62 100 GLN A CA 1
ATOM 821 C C . GLN A 1 100 ? -6.834 6.311 -1.355 1.00 91.62 100 GLN A C 1
ATOM 823 O O . GLN A 1 100 ? -7.660 5.609 -1.915 1.00 91.62 100 GLN A O 1
ATOM 828 N N . ASN A 1 101 ? -6.042 7.139 -2.038 1.00 90.81 101 ASN A N 1
ATOM 829 C CA . ASN A 1 101 ? -6.165 7.344 -3.486 1.00 90.81 101 ASN A CA 1
ATOM 830 C C . ASN A 1 101 ? -5.912 6.073 -4.317 1.00 90.81 101 ASN A C 1
ATOM 832 O O . ASN A 1 101 ? -6.417 5.960 -5.431 1.00 90.81 101 ASN A O 1
ATOM 836 N N . ASP A 1 102 ? -5.119 5.130 -3.813 1.00 90.56 102 ASP A N 1
ATOM 837 C CA . ASP A 1 102 ? -4.835 3.872 -4.513 1.00 90.56 102 ASP A CA 1
ATOM 838 C C . ASP A 1 102 ? -5.887 2.786 -4.254 1.00 90.56 102 ASP A C 1
ATOM 840 O O . ASP A 1 102 ? -6.125 1.923 -5.104 1.00 90.56 102 ASP A O 1
ATOM 844 N N . ILE A 1 103 ? -6.508 2.809 -3.073 1.00 86.88 103 ILE A N 1
ATOM 845 C CA . ILE A 1 103 ? -7.479 1.798 -2.648 1.00 86.88 103 ILE A CA 1
ATOM 846 C C . ILE A 1 103 ? -8.901 2.246 -2.981 1.00 86.88 103 ILE A C 1
ATOM 848 O O . ILE A 1 103 ? -9.685 1.456 -3.507 1.00 86.88 103 ILE A O 1
ATOM 852 N N . HIS A 1 104 ? -9.250 3.497 -2.665 1.00 79.31 104 HIS A N 1
ATOM 853 C CA . HIS A 1 104 ? -10.587 4.038 -2.864 1.00 79.31 104 HIS A CA 1
ATOM 854 C C . HIS A 1 104 ? -10.676 5.578 -2.771 1.00 79.31 104 HIS A C 1
ATOM 856 O O . HIS A 1 104 ? -10.466 6.165 -1.710 1.00 79.31 104 HIS A O 1
ATOM 862 N N . GLU A 1 105 ? -11.116 6.235 -3.850 1.00 63.69 105 GLU A N 1
ATOM 863 C CA . GLU A 1 105 ? -11.239 7.705 -3.929 1.00 63.69 105 GLU A CA 1
ATOM 864 C C . GLU A 1 105 ? -12.353 8.314 -3.059 1.00 63.69 105 GLU A C 1
ATOM 866 O O . GLU A 1 105 ? -12.401 9.534 -2.885 1.00 63.69 105 GLU A O 1
ATOM 871 N N . ARG A 1 106 ? -13.259 7.512 -2.478 1.00 62.31 106 ARG A N 1
ATOM 872 C CA . ARG A 1 106 ? -14.344 8.067 -1.658 1.00 62.31 106 ARG A CA 1
ATOM 873 C C . ARG A 1 106 ? -13.788 8.731 -0.398 1.00 62.31 106 ARG A C 1
ATOM 875 O O . ARG A 1 106 ? -13.137 8.099 0.436 1.00 62.31 106 ARG A O 1
ATOM 882 N N . HIS A 1 107 ? -14.076 10.023 -0.250 1.00 59.12 107 HIS A N 1
ATOM 883 C CA . HIS A 1 107 ? -13.580 10.870 0.839 1.00 59.12 107 HIS A CA 1
ATOM 884 C C . HIS A 1 107 ? -14.033 10.430 2.243 1.00 59.12 107 HIS A C 1
ATOM 886 O O . HIS A 1 107 ? -13.368 10.761 3.228 1.00 59.12 107 HIS A O 1
ATOM 892 N N . GLU A 1 108 ? -15.113 9.653 2.340 1.00 64.81 108 GLU A N 1
ATOM 893 C CA . GLU A 1 108 ? -15.747 9.225 3.595 1.00 64.81 108 GLU A CA 1
ATOM 894 C C . GLU A 1 108 ? -14.847 8.356 4.497 1.00 64.81 108 GLU A C 1
ATOM 896 O O . GLU A 1 108 ? -14.989 8.369 5.718 1.00 64.81 108 GLU A O 1
ATOM 901 N N . PHE A 1 109 ? -13.813 7.715 3.943 1.00 70.81 109 PHE A N 1
ATOM 902 C CA . PHE A 1 109 ? -12.929 6.814 4.699 1.00 70.81 109 PHE A CA 1
ATOM 903 C C . PHE A 1 109 ? -11.703 7.487 5.334 1.00 70.81 109 PHE A C 1
ATOM 905 O O . PHE A 1 109 ? -10.873 6.817 5.955 1.00 70.81 109 PHE A O 1
ATOM 912 N N . GLY A 1 110 ? -11.572 8.814 5.233 1.00 79.56 110 GLY A N 1
ATOM 913 C CA . GLY A 1 110 ? -10.369 9.531 5.671 1.00 79.56 110 GLY A CA 1
ATOM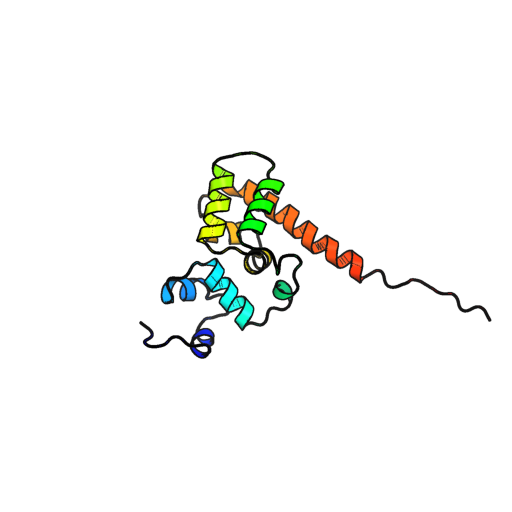 914 C C . GLY A 1 110 ? -10.002 9.322 7.150 1.00 79.56 110 GLY A C 1
ATOM 915 O O . GLY A 1 110 ? -8.821 9.297 7.493 1.00 79.56 110 GLY A O 1
ATOM 916 N N . ILE A 1 111 ? -10.984 9.130 8.043 1.00 86.88 111 ILE A N 1
ATOM 917 C CA . ILE A 1 111 ? -10.722 8.858 9.471 1.00 86.88 111 ILE A CA 1
ATOM 918 C C . ILE A 1 111 ? -10.077 7.479 9.671 1.00 86.88 111 ILE A C 1
ATOM 920 O O . ILE A 1 111 ? -9.154 7.362 10.478 1.00 86.88 111 ILE A O 1
ATOM 924 N N . ILE A 1 112 ? -10.532 6.454 8.942 1.00 88.69 112 ILE A N 1
ATOM 925 C CA . ILE A 1 112 ? -9.999 5.087 9.041 1.00 88.69 112 ILE A CA 1
ATOM 926 C C . ILE A 1 112 ? -8.525 5.081 8.644 1.00 88.69 112 ILE A C 1
ATOM 928 O O . ILE A 1 112 ? -7.679 4.667 9.438 1.00 88.69 112 ILE A O 1
ATOM 932 N N . TYR A 1 113 ? -8.202 5.627 7.469 1.00 90.44 113 TYR A N 1
ATOM 933 C CA . TYR A 1 113 ? -6.822 5.699 6.993 1.00 90.44 113 TYR A CA 1
ATOM 934 C C . TYR A 1 113 ? -5.928 6.490 7.954 1.00 90.44 113 TYR A C 1
ATOM 936 O O . TYR A 1 113 ? -4.828 6.040 8.268 1.00 90.44 113 TYR A O 1
ATOM 944 N N . ARG A 1 114 ? -6.400 7.620 8.501 1.00 91.81 114 ARG A N 1
ATOM 945 C CA . ARG A 1 114 ? -5.633 8.382 9.503 1.00 91.81 114 ARG A CA 1
ATOM 946 C C . ARG A 1 114 ? -5.321 7.562 10.758 1.00 91.81 114 ARG A C 1
ATOM 948 O O . ARG A 1 114 ? -4.189 7.604 11.226 1.00 91.81 114 ARG A O 1
ATOM 955 N N . LYS A 1 115 ? -6.283 6.793 11.287 1.00 92.88 115 LYS A N 1
ATOM 956 C CA . LYS A 1 115 ? -6.053 5.912 12.451 1.00 92.88 115 LYS A CA 1
ATOM 957 C C . LYS A 1 115 ? -5.041 4.807 12.140 1.00 92.88 115 LYS A C 1
ATOM 959 O O . LYS A 1 115 ? -4.148 4.552 12.944 1.00 92.88 115 LYS A O 1
ATOM 964 N N . VAL A 1 116 ? -5.169 4.180 10.970 1.00 93.94 116 VAL A N 1
ATOM 965 C CA . VAL A 1 116 ? -4.244 3.145 10.482 1.00 93.94 116 VAL A CA 1
ATOM 966 C C . VAL A 1 116 ? -2.818 3.689 10.395 1.00 93.94 116 VAL A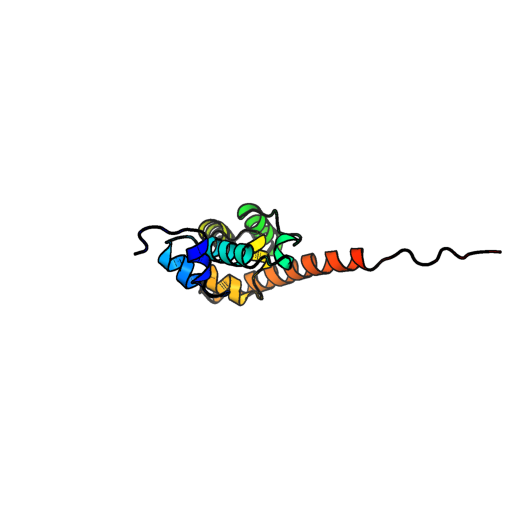 C 1
ATOM 968 O O . VAL A 1 116 ? -1.898 3.058 10.911 1.00 93.94 116 VAL A O 1
ATOM 971 N N . PHE A 1 117 ? -2.639 4.880 9.820 1.00 94.19 117 PHE A N 1
ATOM 972 C CA . PHE A 1 117 ? -1.324 5.511 9.690 1.00 94.19 117 PHE A CA 1
ATOM 973 C C . PHE A 1 117 ? -0.746 5.934 11.037 1.00 94.19 117 PHE A C 1
ATOM 975 O O . PHE A 1 117 ? 0.402 5.618 11.312 1.00 94.19 117 PHE A O 1
ATOM 982 N N . ALA A 1 118 ? -1.552 6.517 11.928 1.00 93.50 118 ALA A N 1
ATOM 983 C CA . ALA A 1 118 ? -1.089 6.865 13.270 1.00 93.50 118 ALA A CA 1
ATOM 984 C C . ALA A 1 118 ? -0.558 5.644 14.043 1.00 93.50 118 ALA A C 1
ATOM 986 O O . ALA A 1 118 ? 0.439 5.744 14.752 1.00 93.50 118 ALA A O 1
ATOM 987 N N . ARG A 1 119 ? -1.195 4.471 13.907 1.00 93.69 119 ARG A N 1
ATOM 988 C CA . ARG A 1 119 ? -0.691 3.237 14.530 1.00 93.69 119 ARG A CA 1
ATOM 989 C C . ARG A 1 119 ? 0.531 2.675 13.803 1.00 93.69 119 ARG A C 1
ATOM 991 O O . ARG A 1 119 ? 1.444 2.183 14.457 1.00 93.69 119 ARG A O 1
ATOM 998 N N . ARG A 1 120 ? 0.553 2.726 12.470 1.00 92.94 120 ARG A N 1
ATOM 999 C CA . ARG A 1 120 ? 1.698 2.287 11.661 1.00 92.94 120 ARG A CA 1
ATOM 1000 C C . ARG A 1 120 ? 2.957 3.076 12.012 1.00 92.94 120 ARG A C 1
ATOM 1002 O O . ARG A 1 120 ? 4.004 2.471 12.203 1.00 92.94 120 ARG A O 1
ATOM 1009 N N . ASP A 1 121 ? 2.839 4.395 12.104 1.00 90.56 121 ASP A N 1
ATOM 1010 C CA . ASP A 1 121 ? 3.970 5.291 12.336 1.00 90.56 121 ASP A CA 1
ATOM 1011 C C . ASP A 1 121 ? 4.554 5.068 13.737 1.00 90.56 121 ASP A C 1
ATOM 1013 O O . ASP A 1 121 ? 5.761 4.887 13.860 1.00 90.56 121 ASP A O 1
ATOM 1017 N N . LYS A 1 122 ? 3.704 4.862 14.755 1.00 89.50 122 LYS A N 1
ATOM 1018 C CA . LYS A 1 122 ? 4.151 4.393 16.080 1.00 89.50 122 LYS A CA 1
ATOM 1019 C C . LYS A 1 122 ? 4.953 3.088 16.012 1.00 89.50 122 LYS A C 1
ATOM 1021 O O . LYS A 1 122 ? 6.015 2.985 16.611 1.00 89.50 122 LYS A O 1
ATOM 1026 N N . LEU A 1 123 ? 4.483 2.093 15.252 1.00 86.94 123 LEU A N 1
ATOM 1027 C CA . LEU A 1 123 ? 5.198 0.816 15.101 1.00 86.94 123 LEU A CA 1
ATOM 1028 C C . LEU A 1 123 ? 6.539 0.947 14.363 1.00 86.94 123 LEU A C 1
ATOM 1030 O O . LEU A 1 123 ? 7.403 0.080 14.538 1.00 86.94 123 LEU A O 1
ATOM 1034 N N . LEU A 1 124 ? 6.688 1.967 13.511 1.00 81.81 124 LEU A N 1
ATOM 1035 C CA . LEU A 1 124 ? 7.951 2.307 12.857 1.00 81.81 124 LEU A CA 1
ATOM 1036 C C . LEU A 1 124 ? 8.906 3.003 13.834 1.00 81.81 124 LEU A C 1
ATOM 1038 O O . LEU A 1 124 ? 10.086 2.661 13.840 1.00 81.81 124 LEU A O 1
ATOM 1042 N N . GLU A 1 125 ? 8.397 3.914 14.667 1.00 77.50 125 GLU A N 1
ATOM 1043 C CA . GLU A 1 125 ? 9.152 4.648 15.695 1.00 77.50 125 GLU A CA 1
ATOM 1044 C C . GLU A 1 125 ? 9.680 3.725 16.807 1.00 77.50 125 GLU A C 1
ATOM 1046 O O . GLU A 1 125 ? 10.873 3.759 17.096 1.00 77.50 125 GLU A O 1
ATOM 1051 N N . GLU A 1 126 ? 8.857 2.804 17.329 1.00 69.12 126 GLU A N 1
ATOM 1052 C CA . GLU A 1 126 ? 9.224 1.834 18.387 1.00 69.12 126 GLU A CA 1
ATOM 1053 C C . GLU A 1 126 ? 10.467 0.980 18.066 1.00 69.12 126 GLU A C 1
ATOM 1055 O O . GLU A 1 126 ? 11.071 0.376 18.952 1.00 69.12 126 GLU A O 1
ATOM 1060 N N . ARG A 1 127 ? 10.860 0.875 16.792 1.00 54.12 127 ARG A N 1
ATOM 1061 C CA . ARG A 1 127 ? 12.049 0.118 16.383 1.00 54.12 127 ARG A CA 1
ATOM 1062 C C . ARG A 1 127 ? 13.340 0.940 16.455 1.00 54.12 127 ARG A C 1
ATOM 1064 O O . ARG A 1 127 ? 14.412 0.346 16.543 1.00 54.12 127 ARG A O 1
ATOM 1071 N N . PHE A 1 128 ? 13.264 2.268 16.398 1.00 44.88 128 PHE A N 1
ATOM 1072 C CA . PHE A 1 128 ? 14.451 3.125 16.444 1.00 44.88 128 PHE A CA 1
ATOM 1073 C C . PHE A 1 128 ? 14.991 3.301 17.870 1.00 44.88 128 PHE A C 1
ATOM 1075 O O . PHE A 1 128 ? 16.208 3.388 18.040 1.00 44.88 128 PHE A O 1
ATOM 1082 N N . ASP A 1 129 ? 14.133 3.222 18.888 1.00 42.28 129 ASP A N 1
ATOM 1083 C CA . ASP A 1 129 ? 14.544 3.370 20.294 1.00 42.28 129 ASP A CA 1
ATOM 1084 C C . ASP A 1 129 ? 15.418 2.204 20.794 1.00 42.28 129 ASP A C 1
ATOM 1086 O O . ASP A 1 129 ? 16.294 2.381 21.642 1.00 42.28 129 ASP A O 1
ATOM 1090 N N . HIS A 1 130 ? 15.262 1.012 20.213 1.00 37.94 130 HIS A N 1
ATOM 1091 C CA . HIS A 1 130 ? 16.057 -0.169 20.571 1.00 37.94 130 HIS A CA 1
ATOM 1092 C C . HIS A 1 130 ? 17.419 -0.265 19.863 1.00 37.94 130 HIS A C 1
ATOM 1094 O O . HIS A 1 130 ? 18.162 -1.210 20.116 1.00 37.94 130 HIS A O 1
ATOM 1100 N N . ILE A 1 131 ? 17.764 0.684 18.984 1.00 45.22 131 ILE A N 1
ATOM 1101 C CA . ILE A 1 131 ? 19.070 0.715 18.298 1.00 45.22 131 ILE A CA 1
ATOM 1102 C C . ILE A 1 131 ? 19.995 1.796 18.893 1.00 45.22 131 ILE A C 1
ATOM 1104 O O . ILE A 1 131 ? 21.209 1.712 18.727 1.00 45.22 131 ILE A O 1
ATOM 1108 N N . GLN A 1 132 ? 19.466 2.775 19.642 1.00 38.38 132 GLN A N 1
ATOM 1109 C CA . GLN A 1 132 ? 20.266 3.856 20.247 1.00 38.38 132 GLN A CA 1
ATOM 1110 C C . GLN A 1 132 ? 20.675 3.640 21.712 1.00 38.38 132 GLN A C 1
ATOM 1112 O O . GLN A 1 132 ? 21.405 4.459 22.263 1.00 38.38 132 GLN A O 1
ATOM 1117 N N . SER A 1 133 ? 20.294 2.530 22.342 1.00 40.31 133 SER A N 1
ATOM 1118 C CA . SER A 1 133 ? 20.788 2.159 23.676 1.00 40.31 133 SER A CA 1
ATOM 1119 C C . SER A 1 133 ? 22.037 1.276 23.550 1.00 40.31 133 SER A C 1
ATOM 1121 O O . SER A 1 133 ? 22.011 0.067 23.770 1.00 40.31 133 SER A O 1
ATOM 1123 N N . GLY A 1 134 ? 23.154 1.891 23.144 1.00 37.09 134 GLY A N 1
ATOM 1124 C CA . GLY A 1 134 ? 24.479 1.307 23.363 1.00 37.09 134 GLY A CA 1
ATOM 1125 C C . GLY A 1 134 ? 24.749 1.159 24.869 1.00 37.09 134 GLY A C 1
ATOM 1126 O O . GLY A 1 134 ? 24.176 1.911 25.659 1.00 37.09 134 GLY A O 1
ATOM 1127 N N . PRO A 1 135 ? 25.583 0.198 25.302 1.00 43.06 135 PRO A N 1
ATOM 1128 C CA . PRO A 1 135 ? 25.854 0.008 26.720 1.00 43.06 135 PRO A CA 1
ATOM 1129 C C . PRO A 1 135 ? 26.589 1.234 27.275 1.00 43.06 135 PRO A C 1
ATOM 1131 O O . PRO A 1 135 ? 27.733 1.507 26.908 1.00 43.06 135 PRO A O 1
ATOM 1134 N N . GLU A 1 136 ? 25.929 1.974 28.165 1.00 46.66 136 GLU A N 1
ATOM 1135 C CA . GLU A 1 136 ? 26.581 2.974 29.000 1.00 46.66 136 GLU A CA 1
ATOM 1136 C C . GLU A 1 136 ? 27.549 2.285 29.976 1.00 46.66 136 GLU A C 1
ATOM 1138 O O . GLU A 1 136 ? 27.174 1.383 30.720 1.00 46.66 136 GLU A O 1
ATOM 1143 N N . ASN A 1 137 ? 28.798 2.756 29.957 1.00 46.12 137 ASN A N 1
ATOM 1144 C CA . ASN A 1 137 ? 29.786 2.741 31.039 1.00 46.12 137 ASN A CA 1
ATOM 1145 C C . ASN A 1 137 ? 30.042 1.421 31.789 1.00 46.12 137 ASN A C 1
ATOM 1147 O O . ASN A 1 137 ? 29.459 1.150 32.836 1.00 46.12 137 ASN A O 1
ATOM 1151 N N . ILE A 1 138 ? 31.100 0.712 31.379 1.00 44.62 138 ILE A N 1
ATOM 1152 C CA . ILE A 1 138 ? 31.929 -0.038 32.332 1.00 44.62 138 ILE A CA 1
ATOM 1153 C C . ILE A 1 138 ? 33.099 0.871 32.718 1.00 44.62 138 ILE A C 1
ATOM 1155 O O . ILE A 1 138 ? 34.030 1.086 31.943 1.00 44.62 138 ILE A O 1
ATOM 1159 N N . THR A 1 139 ? 33.020 1.431 33.922 1.00 46.84 139 THR A N 1
ATOM 1160 C CA . THR A 1 139 ? 34.129 2.068 34.638 1.00 46.84 139 THR A CA 1
ATOM 1161 C C . THR A 1 139 ? 35.355 1.156 34.647 1.00 46.84 139 THR A C 1
ATOM 1163 O O . THR A 1 139 ? 35.302 0.050 35.184 1.00 46.84 139 THR A O 1
ATOM 1166 N N . ARG A 1 140 ? 36.473 1.632 34.088 1.00 40.81 140 ARG A N 1
ATOM 1167 C CA . ARG A 1 140 ? 37.805 1.091 34.382 1.00 40.81 140 ARG A CA 1
ATOM 1168 C C . ARG A 1 140 ? 38.254 1.642 35.733 1.00 40.81 140 ARG A C 1
ATOM 1170 O O . ARG A 1 140 ? 38.554 2.826 35.842 1.00 40.81 140 ARG A O 1
ATOM 1177 N N . THR A 1 141 ? 38.256 0.788 36.746 1.00 49.56 141 THR A N 1
ATOM 1178 C CA . THR A 1 141 ? 39.113 0.929 37.926 1.00 49.56 141 THR A CA 1
ATOM 1179 C C . THR A 1 141 ? 40.505 0.424 37.575 1.00 49.56 141 THR A C 1
ATOM 1181 O O . THR A 1 141 ? 40.617 -0.743 37.204 1.00 49.56 141 THR A O 1
ATOM 1184 N N . ASP A 1 142 ? 41.508 1.283 37.734 1.00 49.91 142 ASP A N 1
ATOM 1185 C CA . ASP A 1 142 ? 42.853 0.926 38.195 1.00 49.91 142 ASP A CA 1
ATOM 1186 C C . ASP A 1 142 ? 43.182 1.843 39.384 1.00 49.91 142 ASP A C 1
ATOM 1188 O O . ASP A 1 142 ? 42.850 3.052 39.293 1.00 49.91 142 ASP A O 1
#

Radius of gyration: 18.83 Å; Cα contacts (8 Å, |Δi|>4): 129; chains: 1; bounding box: 62×22×66 Å

pLDDT: mean 82.05, std 16.9, range [37.09, 97.5]

Nearest PDB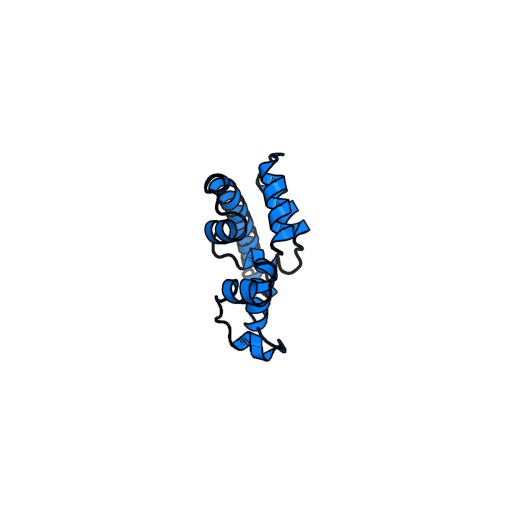 structures (foldseek):
  6z45-assembly1_B  TM=3.070E-01  e=9.272E+00  Homo sapiens